Protein AF-A0A4Z2H4B1-F1 (afdb_monomer_lite)

Secondary structure (DSSP, 8-state):
-GGGGGHHHHHHHHHTTT--SHHHHHHHHHHHHHHHHHHHHHHHHHHHHHH----TT-HIIIIIHHHHHHHHHHHHHHHHH---HHHHHHHHHHHHHHHHHHHHHHHHHHHHHHHHHTSGGG-PPPGGGTT-GGGT---SS-----

Sequence (146 aa):
MQSCILAGGVAVGVSMSAVHQPWEAMTIGFTAAVLSTIGSRYLKTHMLLAFECHDTRALLSTHGLPGLLGWLAHLLLQIKACDDPTVAVRFAVFHICSLFITISLSLSLGLITGLLLKWNFWRPPQDNKCFDDQAFWEFPHLAVRK

InterPro domains:
  IPR002229 Blood group Rhesus C/E/D polypeptide [PR00342] (3-16)
  IPR002229 Blood group Rhesus C/E/D polypeptide [PR00342] (26-44)
  IPR002229 Blood group Rhesus C/E/D polypeptide [PR00342] (64-80)
  IPR002229 Blood group Rhesus C/E/D polypeptide [PR00342] (100-125)
  IPR024041 Ammonium transporter AmtB-like domain [PF00909] (2-118)
  IPR029020 Ammonium/urea transporter [G3DSA:1.10.3430.10] (1-143)

Foldseek 3Di:
DVLLLCLLVLLCVLQVVLDDDPVLSVVLSVVRSVQLVVCLPPVQVCCCPPVVDHPPPSCCSRHVVSNVSSLVSNLVSVLVPDPDVVVNVVVNVVSVVVVVVVVVVCVVVVVVVVVVCPDCVVVDDDPVCVVPCVSPDDDPDPPDPD

Structure (mmCIF, N/CA/C/O backbone):
data_AF-A0A4Z2H4B1-F1
#
_entry.id   AF-A0A4Z2H4B1-F1
#
loop_
_atom_site.group_PDB
_atom_site.id
_atom_site.type_symbol
_atom_site.label_atom_id
_atom_site.label_alt_id
_atom_site.label_comp_id
_atom_site.label_asym_id
_atom_site.label_entity_id
_atom_site.label_seq_id
_atom_site.pdbx_PDB_ins_code
_atom_site.Cartn_x
_atom_site.Cartn_y
_atom_site.Cartn_z
_atom_site.occupancy
_atom_site.B_iso_or_equiv
_atom_site.auth_seq_id
_atom_site.auth_c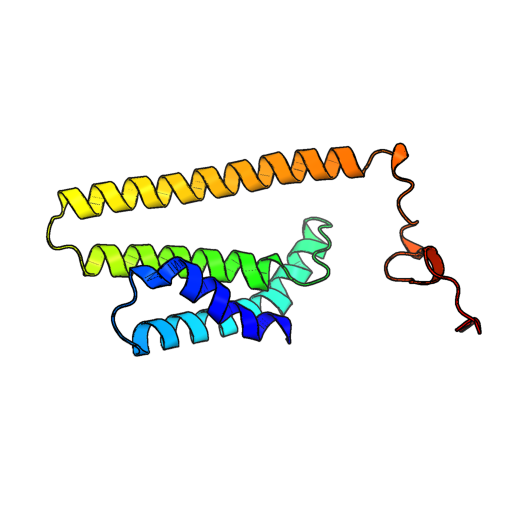omp_id
_atom_site.auth_asym_id
_atom_site.auth_atom_id
_atom_site.pdbx_PDB_model_num
ATOM 1 N N . MET A 1 1 ? -12.609 -9.394 4.895 1.00 60.75 1 MET A N 1
ATOM 2 C CA . MET A 1 1 ? -12.883 -9.668 3.466 1.00 60.75 1 MET A CA 1
ATOM 3 C C . MET A 1 1 ? -13.300 -8.420 2.697 1.00 60.75 1 MET A C 1
ATOM 5 O O . MET A 1 1 ? -12.676 -8.167 1.681 1.00 60.75 1 MET A O 1
ATOM 9 N N . GLN A 1 2 ? -14.274 -7.617 3.162 1.00 77.62 2 GLN A N 1
ATOM 10 C CA . GLN A 1 2 ? -14.722 -6.405 2.439 1.00 77.62 2 GLN A CA 1
ATOM 11 C C . GLN A 1 2 ? -13.568 -5.469 2.031 1.00 77.62 2 GLN A C 1
ATOM 13 O O . GLN A 1 2 ? -13.516 -5.023 0.893 1.00 77.62 2 GLN A O 1
ATOM 18 N N . SER A 1 3 ? -12.596 -5.239 2.917 1.00 80.69 3 SER A N 1
ATOM 19 C CA . SER A 1 3 ? -11.443 -4.377 2.627 1.00 80.69 3 SER A CA 1
ATOM 20 C C . SER A 1 3 ? -10.462 -4.975 1.605 1.00 80.69 3 SER A C 1
ATOM 22 O O . SER A 1 3 ? -9.866 -4.231 0.839 1.00 80.69 3 SER A O 1
ATOM 24 N N . CYS A 1 4 ? -10.345 -6.305 1.507 1.00 84.56 4 CYS A N 1
ATOM 25 C CA . CYS A 1 4 ? -9.407 -6.972 0.591 1.00 84.56 4 CYS A CA 1
ATOM 26 C C . CYS A 1 4 ? -9.754 -6.747 -0.889 1.00 84.56 4 CYS A C 1
ATOM 28 O O . CYS A 1 4 ? -8.869 -6.795 -1.736 1.00 84.56 4 CYS A O 1
ATOM 30 N N . ILE A 1 5 ? -11.021 -6.452 -1.206 1.00 89.31 5 ILE A N 1
ATOM 31 C CA . ILE A 1 5 ? -11.461 -6.113 -2.570 1.00 89.31 5 ILE A CA 1
ATOM 32 C C . ILE A 1 5 ? -10.812 -4.798 -3.041 1.00 89.31 5 ILE A C 1
ATOM 34 O O . ILE A 1 5 ? -10.540 -4.626 -4.226 1.00 89.31 5 ILE A O 1
ATOM 38 N N . LEU A 1 6 ? -10.493 -3.891 -2.111 1.00 92.75 6 LEU A N 1
ATOM 39 C CA . LEU A 1 6 ? -9.861 -2.602 -2.407 1.00 92.75 6 LEU A CA 1
ATOM 40 C C . LEU A 1 6 ? -8.338 -2.708 -2.595 1.00 92.75 6 LEU A C 1
ATOM 42 O O . LEU A 1 6 ? -7.728 -1.782 -3.128 1.00 92.75 6 LEU A O 1
ATOM 46 N N . ALA A 1 7 ? -7.722 -3.832 -2.209 1.00 96.19 7 ALA A N 1
ATOM 47 C CA . ALA A 1 7 ? -6.277 -4.049 -2.316 1.00 96.19 7 ALA A CA 1
ATOM 48 C C . ALA A 1 7 ? -5.765 -3.912 -3.758 1.00 96.19 7 ALA A C 1
ATOM 50 O O . ALA A 1 7 ? -4.682 -3.374 -3.982 1.00 96.19 7 ALA A O 1
ATOM 51 N N . GLY A 1 8 ? -6.561 -4.350 -4.740 1.00 96.19 8 GLY A N 1
ATOM 52 C CA . GLY A 1 8 ? -6.218 -4.198 -6.153 1.00 96.19 8 GLY A CA 1
ATOM 53 C C . GLY A 1 8 ? -6.063 -2.733 -6.561 1.00 96.19 8 GLY A C 1
ATOM 54 O O . GLY A 1 8 ? -5.093 -2.386 -7.226 1.00 96.19 8 GLY A O 1
ATOM 55 N N . GLY A 1 9 ? -6.954 -1.858 -6.086 1.00 96.50 9 GLY A N 1
ATOM 56 C CA . GLY A 1 9 ? -6.854 -0.417 -6.324 1.00 96.50 9 GLY A CA 1
ATOM 57 C C . GLY A 1 9 ? -5.602 0.200 -5.698 1.00 96.50 9 GLY A C 1
ATOM 58 O O . GLY A 1 9 ? -4.964 1.040 -6.325 1.00 96.50 9 GLY A O 1
ATOM 59 N N . VAL A 1 10 ? -5.201 -0.259 -4.507 1.00 97.94 10 VAL A N 1
ATOM 60 C CA . VAL A 1 10 ? -3.957 0.189 -3.858 1.00 97.94 10 VAL A CA 1
ATOM 61 C C . VAL A 1 10 ? -2.732 -0.190 -4.698 1.00 97.94 10 VAL A C 1
ATOM 63 O O . VAL A 1 10 ? -1.895 0.666 -4.974 1.00 97.94 10 VAL A O 1
ATOM 66 N N . ALA A 1 11 ? -2.630 -1.447 -5.138 1.00 98.06 11 ALA A N 1
ATOM 67 C CA . ALA A 1 11 ? -1.479 -1.921 -5.910 1.00 98.06 11 ALA A CA 1
ATOM 68 C C . ALA A 1 11 ? -1.405 -1.292 -7.314 1.00 98.06 11 ALA A C 1
ATOM 70 O O . ALA A 1 11 ? -0.342 -0.840 -7.751 1.00 98.06 11 ALA A O 1
ATOM 71 N N . VAL A 1 12 ? -2.540 -1.222 -8.015 1.00 97.81 12 VAL A N 1
ATOM 72 C CA . VAL A 1 12 ? -2.617 -0.609 -9.349 1.00 97.81 12 VAL A CA 1
ATOM 73 C C . VAL A 1 12 ? -2.371 0.896 -9.266 1.00 97.81 12 VAL A C 1
ATOM 75 O O . VAL A 1 12 ? -1.659 1.428 -10.106 1.00 97.81 12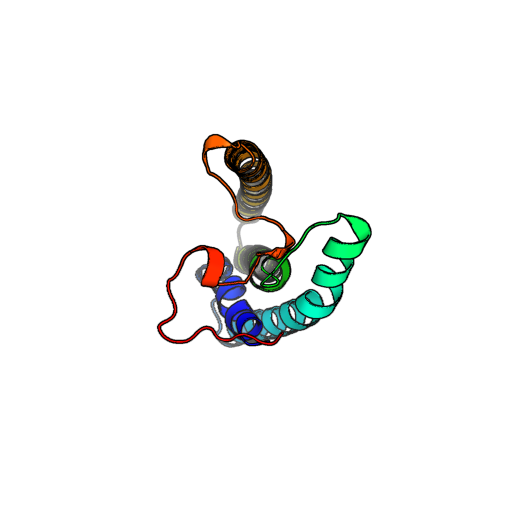 VAL A O 1
ATOM 78 N N . GLY A 1 13 ? -2.862 1.583 -8.230 1.00 97.44 13 GLY A N 1
ATOM 79 C CA . GLY A 1 13 ? -2.629 3.019 -8.052 1.00 97.44 13 GLY A CA 1
ATOM 80 C C . GLY A 1 13 ? -1.145 3.390 -7.976 1.00 97.44 13 GLY A C 1
ATOM 81 O O . GLY A 1 13 ? -0.734 4.389 -8.556 1.00 97.44 13 GLY A O 1
ATOM 82 N N . VAL A 1 14 ? -0.317 2.558 -7.334 1.00 97.19 14 VAL A N 1
ATOM 83 C CA . VAL A 1 14 ? 1.140 2.785 -7.255 1.00 97.19 14 VAL A CA 1
ATOM 84 C C . VAL A 1 14 ? 1.843 2.541 -8.596 1.00 97.19 14 VAL A C 1
ATOM 86 O O . VAL A 1 14 ? 2.849 3.185 -8.885 1.00 97.19 14 VAL A O 1
ATOM 89 N N . SER A 1 15 ? 1.334 1.617 -9.413 1.00 97.19 15 SER A N 1
ATOM 90 C CA . SER A 1 15 ? 1.955 1.184 -10.675 1.00 97.19 15 SER A CA 1
ATOM 91 C C . SER A 1 15 ? 1.319 1.781 -11.930 1.00 97.19 15 SER A C 1
ATOM 93 O O . SER A 1 15 ? 1.795 1.517 -13.031 1.00 97.19 15 SER A O 1
ATOM 95 N N . MET A 1 16 ? 0.282 2.612 -11.791 1.00 96.38 16 MET A N 1
ATOM 96 C CA . MET A 1 16 ? -0.566 3.029 -12.911 1.00 96.38 16 MET A CA 1
ATOM 97 C C . MET A 1 16 ? 0.184 3.734 -14.046 1.00 96.38 16 MET A C 1
ATOM 99 O O . MET A 1 16 ? -0.223 3.617 -15.194 1.00 96.38 16 MET A O 1
ATOM 103 N N . SER A 1 17 ? 1.273 4.446 -13.745 1.00 94.69 17 SER A N 1
ATOM 104 C CA . SER A 1 17 ? 2.082 5.142 -14.754 1.00 94.69 17 SER A CA 1
ATOM 105 C C . SER A 1 17 ? 2.936 4.204 -15.609 1.00 94.69 17 SER A C 1
ATOM 107 O O . SER A 1 17 ? 3.328 4.595 -16.703 1.00 94.69 17 SER A O 1
ATOM 109 N N . ALA A 1 18 ? 3.221 2.994 -15.120 1.00 95.00 18 ALA A N 1
ATOM 110 C CA . ALA A 1 18 ? 4.033 1.987 -15.806 1.00 95.00 18 ALA A CA 1
ATOM 111 C C . ALA A 1 18 ? 3.192 0.861 -16.432 1.00 95.00 18 ALA A C 1
ATOM 113 O O . ALA A 1 18 ? 3.719 0.019 -17.154 1.00 95.00 18 ALA A O 1
ATOM 114 N N . VAL A 1 19 ? 1.888 0.820 -16.148 1.00 96.62 19 VAL A N 1
ATOM 115 C CA . VAL A 1 19 ? 0.963 -0.137 -16.757 1.00 96.62 19 VAL A CA 1
ATOM 116 C C . VAL A 1 19 ? 0.553 0.371 -18.135 1.00 96.62 19 VAL A C 1
ATOM 118 O O . VAL A 1 19 ? -0.086 1.417 -18.261 1.00 96.62 19 VAL A O 1
ATOM 121 N N . HIS A 1 20 ? 0.877 -0.395 -19.172 1.00 94.69 20 HIS A N 1
ATOM 122 C CA . HIS A 1 20 ? 0.545 -0.054 -20.557 1.00 94.69 20 HIS A CA 1
ATOM 123 C C . HIS A 1 20 ? -0.517 -0.975 -21.147 1.00 94.69 20 HIS A C 1
ATOM 125 O O . HIS A 1 20 ? -1.215 -0.584 -22.084 1.00 94.69 20 HIS A O 1
ATOM 131 N N . GLN A 1 21 ? -0.652 -2.192 -20.614 1.00 96.25 21 GLN A N 1
ATOM 132 C CA . GLN A 1 21 ? -1.599 -3.181 -21.116 1.00 96.25 21 GLN A CA 1
ATOM 133 C C . GLN A 1 21 ? -2.659 -3.532 -20.059 1.00 96.25 21 GLN A C 1
ATOM 135 O O . GLN A 1 21 ? -2.321 -3.721 -18.890 1.00 96.25 21 GLN A O 1
ATOM 140 N N . PRO A 1 22 ? -3.941 -3.714 -20.437 1.00 96.81 22 PRO A N 1
ATOM 141 C CA . PRO A 1 22 ? -5.005 -4.018 -19.473 1.00 96.81 22 PRO A CA 1
ATOM 142 C C . PRO A 1 22 ? -4.748 -5.277 -18.633 1.00 96.81 22 PRO A C 1
ATOM 144 O O . PRO A 1 22 ? -5.075 -5.318 -17.449 1.00 96.81 22 PRO A O 1
ATOM 147 N N . TRP A 1 23 ? -4.122 -6.301 -19.220 1.00 97.25 23 TRP A N 1
ATOM 148 C CA . TRP A 1 23 ? -3.825 -7.550 -18.517 1.00 97.25 23 TRP A CA 1
ATOM 149 C C . TRP A 1 23 ? -2.780 -7.367 -17.396 1.00 97.25 23 TRP A C 1
ATOM 151 O O . TRP A 1 23 ? -2.815 -8.099 -16.405 1.00 97.25 23 TRP A O 1
ATOM 161 N N . GLU A 1 24 ? -1.894 -6.367 -17.492 1.00 96.81 24 GLU A N 1
ATOM 162 C CA . GLU A 1 24 ? -0.930 -6.035 -16.431 1.00 96.81 24 GLU A CA 1
ATOM 163 C C . GLU A 1 24 ? -1.680 -5.516 -15.197 1.00 96.81 24 GLU A C 1
ATOM 165 O O . GLU A 1 24 ? -1.501 -6.040 -14.098 1.00 96.81 24 GLU A O 1
ATOM 170 N N . ALA A 1 25 ? -2.623 -4.582 -15.380 1.00 97.56 25 ALA A N 1
ATOM 171 C CA . ALA A 1 25 ? -3.494 -4.120 -14.294 1.00 97.56 25 ALA A CA 1
ATOM 172 C C . ALA A 1 25 ? -4.304 -5.271 -13.677 1.00 97.56 25 ALA A C 1
ATOM 174 O O . ALA A 1 25 ? -4.422 -5.364 -12.453 1.00 97.56 25 ALA A O 1
ATOM 175 N N . MET A 1 26 ? -4.847 -6.167 -14.510 1.00 97.81 26 MET A N 1
ATOM 176 C CA . MET A 1 26 ? -5.639 -7.309 -14.039 1.00 97.81 26 MET A CA 1
ATOM 177 C C . MET A 1 26 ? -4.810 -8.275 -13.187 1.00 97.81 26 MET A C 1
ATOM 179 O O . MET A 1 26 ? -5.272 -8.716 -12.134 1.00 97.81 26 MET A O 1
ATOM 183 N N . THR A 1 27 ? -3.582 -8.587 -13.607 1.00 97.56 27 THR A N 1
ATOM 184 C CA . THR A 1 27 ? -2.698 -9.496 -12.858 1.00 97.56 27 THR A CA 1
ATOM 185 C C . THR A 1 27 ? -2.221 -8.875 -11.544 1.00 97.56 27 THR A C 1
ATOM 187 O O . THR A 1 27 ? -2.271 -9.547 -10.510 1.00 97.56 27 THR A O 1
ATOM 190 N N . ILE A 1 28 ? -1.854 -7.589 -11.532 1.00 98.06 28 ILE A N 1
ATOM 191 C CA . ILE A 1 28 ? -1.496 -6.849 -10.306 1.00 98.06 28 ILE A CA 1
ATOM 192 C C . ILE A 1 28 ? -2.688 -6.797 -9.340 1.00 98.06 28 ILE A C 1
ATOM 194 O O . ILE A 1 28 ? -2.548 -7.098 -8.156 1.00 98.06 28 ILE A O 1
ATOM 198 N N . GLY A 1 29 ? -3.884 -6.474 -9.838 1.00 97.25 29 GLY A N 1
ATOM 199 C CA . GLY A 1 29 ? -5.095 -6.407 -9.021 1.00 97.25 29 GLY A CA 1
ATOM 200 C C . GLY A 1 29 ? -5.476 -7.754 -8.400 1.00 97.25 29 GLY A C 1
ATOM 201 O O . GLY A 1 29 ? -5.766 -7.829 -7.203 1.00 97.25 29 GLY A O 1
ATOM 202 N N . PHE A 1 30 ? -5.430 -8.830 -9.190 1.00 97.00 30 PHE A N 1
ATOM 203 C CA . PHE A 1 30 ? -5.724 -10.183 -8.715 1.00 97.00 30 PHE A CA 1
ATOM 204 C C . PHE A 1 30 ? -4.716 -10.648 -7.656 1.00 97.00 30 PHE A C 1
ATOM 206 O O . PHE A 1 30 ? -5.106 -11.104 -6.578 1.00 97.00 30 PHE A O 1
ATOM 213 N N . THR A 1 31 ? -3.420 -10.489 -7.930 1.00 97.31 31 THR A N 1
ATOM 214 C CA . THR A 1 31 ? -2.358 -10.873 -6.987 1.00 97.31 31 THR A CA 1
ATOM 215 C C . THR A 1 31 ? -2.430 -10.067 -5.691 1.00 97.31 31 THR A C 1
ATOM 217 O O . THR A 1 31 ? -2.305 -10.647 -4.612 1.00 97.31 31 THR A O 1
ATOM 220 N N . ALA A 1 32 ? -2.740 -8.769 -5.764 1.00 97.50 32 ALA A N 1
ATOM 221 C CA . ALA A 1 32 ? -2.973 -7.924 -4.595 1.00 97.50 32 ALA A CA 1
ATOM 222 C C . ALA A 1 32 ? -4.150 -8.408 -3.735 1.00 97.50 32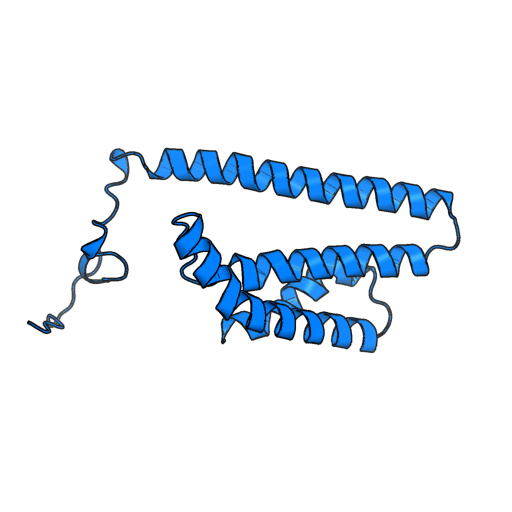 ALA A C 1
ATOM 224 O O . ALA A 1 32 ? -4.033 -8.461 -2.508 1.00 97.50 32 ALA A O 1
ATOM 225 N N . ALA A 1 33 ? -5.271 -8.791 -4.353 1.00 95.50 33 ALA A N 1
ATOM 226 C CA . ALA A 1 33 ? -6.440 -9.298 -3.634 1.00 95.50 33 ALA A CA 1
ATOM 227 C C . ALA A 1 33 ? -6.142 -10.627 -2.913 1.00 95.50 33 ALA A C 1
ATOM 229 O O . ALA A 1 33 ? -6.515 -10.798 -1.746 1.00 95.50 33 ALA A O 1
ATOM 230 N N . VAL A 1 34 ? -5.428 -11.548 -3.574 1.00 95.62 34 VAL A N 1
ATOM 231 C CA . VAL A 1 34 ? -4.983 -12.817 -2.970 1.00 95.62 34 VAL A CA 1
ATOM 232 C C . VAL A 1 34 ? -4.031 -12.555 -1.804 1.00 95.62 34 VAL A C 1
ATOM 234 O O . VAL A 1 34 ? -4.275 -13.043 -0.696 1.00 95.62 34 VAL A O 1
ATOM 237 N N . LEU A 1 35 ? -2.997 -11.735 -2.020 1.00 95.75 35 LEU A N 1
ATOM 238 C CA . LEU A 1 35 ? -2.019 -11.378 -0.993 1.00 95.75 35 LEU A CA 1
ATOM 239 C C . LEU A 1 35 ? -2.699 -10.729 0.219 1.00 95.75 35 LEU A C 1
ATOM 241 O O . LEU A 1 35 ? -2.425 -11.106 1.358 1.00 95.75 35 LEU A O 1
ATOM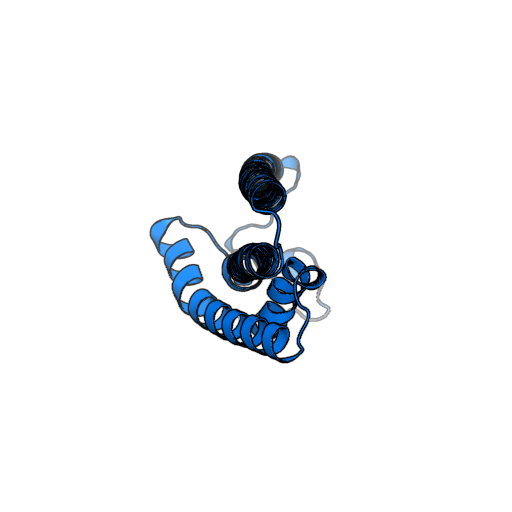 245 N N . SER A 1 36 ? -3.647 -9.821 -0.020 1.00 96.25 36 SER A N 1
ATOM 246 C CA . SER A 1 36 ? -4.404 -9.155 1.038 1.00 96.25 36 SER A CA 1
ATOM 247 C C . SER A 1 36 ? -5.327 -10.103 1.807 1.00 96.25 36 SER A C 1
ATOM 249 O O . SER A 1 36 ? -5.456 -9.997 3.030 1.00 96.25 36 SER A O 1
ATOM 251 N N . THR A 1 37 ? -5.956 -11.059 1.123 1.00 94.81 37 THR A N 1
ATOM 252 C CA . THR A 1 37 ? -6.837 -12.043 1.765 1.00 94.81 37 THR A CA 1
ATOM 253 C C . THR A 1 37 ? -6.037 -12.959 2.687 1.00 94.81 37 THR A C 1
ATOM 255 O O . THR A 1 37 ? -6.404 -13.125 3.854 1.00 94.81 37 THR A O 1
ATOM 258 N N . ILE A 1 38 ? -4.906 -13.479 2.203 1.00 93.75 38 ILE A N 1
ATOM 259 C CA . ILE A 1 38 ? -3.991 -14.317 2.988 1.00 93.75 38 ILE A CA 1
ATOM 260 C C . ILE A 1 38 ? -3.417 -13.515 4.163 1.00 93.75 38 ILE A C 1
ATOM 262 O O . ILE A 1 38 ? -3.529 -13.942 5.315 1.00 93.75 38 ILE A O 1
ATOM 266 N N . GLY A 1 39 ? -2.876 -12.321 3.909 1.00 92.69 39 GLY A N 1
ATOM 267 C CA . GLY A 1 39 ? -2.296 -11.479 4.954 1.00 92.69 39 GLY A CA 1
ATOM 268 C C . GLY A 1 39 ? -3.307 -11.099 6.041 1.00 92.69 39 GLY A C 1
ATOM 269 O O . GLY A 1 39 ? -2.964 -11.096 7.219 1.00 92.69 39 GLY A O 1
ATOM 270 N N . SER A 1 40 ? -4.580 -10.879 5.695 1.00 92.69 40 SER A N 1
ATOM 271 C CA . SER A 1 40 ? -5.594 -10.469 6.677 1.00 92.69 40 SER A CA 1
ATOM 272 C C . SER A 1 40 ? -5.892 -11.568 7.696 1.00 92.69 40 SER A C 1
ATOM 274 O O . SER A 1 40 ? -6.284 -11.272 8.825 1.00 92.69 40 SER A O 1
ATOM 276 N N . ARG A 1 41 ? -5.672 -12.829 7.304 1.00 90.44 41 ARG A N 1
ATOM 277 C CA . ARG A 1 41 ? -5.845 -13.999 8.159 1.00 90.44 41 ARG A CA 1
ATOM 278 C C . ARG A 1 41 ? -4.604 -14.280 8.997 1.00 90.44 41 ARG A C 1
ATOM 280 O O . ARG A 1 41 ? -4.737 -14.500 10.191 1.00 90.44 41 ARG A O 1
ATOM 287 N N . TYR A 1 42 ? -3.424 -14.298 8.383 1.00 91.94 42 TYR A N 1
ATOM 288 C CA . TYR A 1 42 ? -2.203 -14.725 9.073 1.00 91.94 42 TYR A CA 1
ATOM 289 C C . TYR A 1 42 ? -1.462 -13.560 9.726 1.00 91.94 42 TYR A C 1
ATOM 291 O O . TYR A 1 42 ? -1.132 -13.622 10.908 1.00 91.94 42 TYR A O 1
ATOM 299 N N . LEU A 1 43 ? -1.231 -12.472 8.987 1.00 91.75 43 LEU A N 1
ATOM 300 C CA . LEU A 1 43 ? -0.406 -11.356 9.449 1.00 91.75 43 LEU A CA 1
ATOM 301 C C . LEU A 1 43 ? -1.030 -10.663 10.660 1.00 91.75 43 LEU A C 1
ATOM 303 O O . LEU A 1 43 ? -0.329 -10.393 11.628 1.00 91.75 43 LEU A O 1
ATOM 307 N N . LYS A 1 44 ? -2.353 -10.459 10.649 1.00 89.25 44 LYS A N 1
ATOM 308 C CA . LYS A 1 44 ? -3.083 -9.886 11.789 1.00 89.25 44 LYS A CA 1
ATOM 309 C C . LYS A 1 44 ? -2.886 -10.716 13.063 1.00 89.25 44 LYS A C 1
ATOM 311 O O . LYS A 1 44 ? -2.609 -10.160 14.121 1.00 89.25 44 LYS A O 1
ATOM 316 N N . THR A 1 45 ? -2.997 -12.040 12.960 1.00 91.25 45 THR A N 1
ATOM 317 C CA . THR A 1 45 ? -2.796 -12.947 14.098 1.00 91.25 45 THR A CA 1
ATOM 318 C C . THR A 1 45 ? -1.346 -12.936 14.576 1.00 91.25 45 THR A C 1
ATOM 320 O O . THR A 1 45 ? -1.110 -12.865 15.778 1.00 91.25 45 THR A O 1
ATOM 323 N N . HIS A 1 46 ? -0.372 -12.938 13.664 1.00 92.50 46 HIS A N 1
ATOM 324 C CA . HIS A 1 46 ? 1.043 -12.853 14.034 1.00 92.50 46 HIS A CA 1
ATOM 325 C C . HIS A 1 46 ? 1.404 -11.516 14.691 1.00 92.50 46 HIS A C 1
ATOM 327 O O . HIS A 1 46 ? 2.124 -11.513 15.684 1.00 92.50 46 HIS A O 1
ATOM 333 N N . MET A 1 47 ? 0.882 -10.394 14.191 1.00 92.12 47 MET A N 1
ATOM 334 C CA . MET A 1 47 ? 1.096 -9.071 14.789 1.00 92.12 47 MET A CA 1
ATOM 335 C C . MET A 1 47 ? 0.571 -8.990 16.220 1.00 92.12 47 MET A C 1
ATOM 337 O O . MET A 1 47 ? 1.253 -8.457 17.094 1.00 92.12 47 MET A O 1
ATOM 341 N N . LEU A 1 48 ? -0.606 -9.566 16.465 1.00 92.69 48 LEU A N 1
ATOM 342 C CA . LEU A 1 48 ? -1.193 -9.606 17.796 1.00 92.69 48 LEU A CA 1
ATOM 343 C C . LEU A 1 48 ? -0.385 -10.496 18.748 1.00 92.69 48 LEU A C 1
ATOM 345 O O . LEU A 1 48 ? -0.073 -10.073 19.853 1.00 92.69 48 LEU A O 1
ATOM 349 N N . LEU A 1 49 ? -0.035 -11.714 18.325 1.00 93.56 49 LEU A N 1
ATOM 350 C CA . LEU A 1 49 ? 0.608 -12.694 19.207 1.00 93.56 49 LEU A CA 1
ATOM 351 C C . LEU A 1 49 ? 2.093 -12.414 19.463 1.00 93.56 49 LEU A C 1
ATOM 353 O O . LEU A 1 49 ? 2.578 -12.710 20.548 1.00 93.56 49 LEU A O 1
ATOM 357 N N . ALA A 1 50 ? 2.825 -11.894 18.475 1.00 94.44 50 ALA A N 1
ATOM 358 C CA . ALA A 1 50 ? 4.273 -11.703 18.586 1.00 94.44 50 ALA A CA 1
ATOM 359 C C . ALA A 1 50 ? 4.672 -10.284 19.014 1.00 94.44 50 ALA A C 1
ATOM 361 O O . ALA A 1 50 ? 5.727 -10.112 19.617 1.00 94.44 50 ALA A O 1
ATOM 362 N N . PHE A 1 51 ? 3.859 -9.274 18.689 1.00 92.00 51 PHE A N 1
ATOM 363 C CA . PHE A 1 51 ? 4.209 -7.863 18.891 1.00 92.00 51 PHE A CA 1
ATOM 364 C C . PHE A 1 51 ? 3.177 -7.087 19.720 1.00 92.00 51 PHE A C 1
ATOM 366 O O . PHE A 1 51 ? 3.317 -5.874 19.854 1.00 92.00 51 PHE A O 1
ATOM 373 N N . GLU A 1 52 ? 2.119 -7.749 20.208 1.00 93.00 52 GLU A N 1
ATOM 374 C CA . GLU A 1 52 ? 0.967 -7.119 20.883 1.00 93.00 52 GLU A CA 1
ATOM 375 C C . GLU A 1 52 ? 0.343 -5.965 20.071 1.00 93.00 52 GLU A C 1
ATOM 377 O O . GLU A 1 52 ? -0.322 -5.062 20.589 1.00 93.00 52 GLU A O 1
ATOM 382 N N . CYS A 1 53 ? 0.528 -6.002 18.749 1.00 92.19 53 CYS A N 1
ATOM 383 C CA . CYS A 1 53 ? 0.112 -4.945 17.848 1.00 92.19 53 CYS A CA 1
ATOM 384 C C . CYS A 1 53 ? -1.293 -5.239 17.312 1.00 92.19 53 CYS A C 1
ATOM 386 O O . CYS A 1 53 ? -1.505 -6.146 16.502 1.00 92.19 53 CYS A O 1
ATOM 388 N N . HIS A 1 54 ? -2.264 -4.449 17.767 1.00 92.50 54 HIS A N 1
ATOM 389 C CA . HIS A 1 54 ? -3.665 -4.595 17.392 1.00 92.50 54 HIS A CA 1
ATOM 390 C C . HIS A 1 54 ? -3.966 -3.896 16.059 1.00 92.50 54 HIS A C 1
ATOM 392 O O . HIS A 1 54 ? -4.269 -2.706 16.012 1.00 92.50 54 HIS A O 1
ATOM 398 N N . ASP A 1 55 ? -3.944 -4.654 14.960 1.00 92.62 55 ASP A N 1
ATOM 399 C CA . ASP A 1 55 ? -4.414 -4.179 13.653 1.00 92.62 55 ASP A CA 1
ATOM 400 C C . ASP A 1 55 ? -5.918 -4.469 13.468 1.00 92.62 55 ASP A C 1
ATOM 402 O O . ASP A 1 55 ? -6.330 -5.486 12.893 1.00 92.62 55 ASP A O 1
ATOM 406 N N . THR A 1 56 ? -6.769 -3.576 13.985 1.00 91.06 56 THR A N 1
ATOM 407 C CA . THR A 1 56 ? -8.236 -3.735 14.013 1.00 91.06 56 THR A CA 1
ATOM 408 C C . THR A 1 56 ? -8.816 -4.079 12.640 1.00 91.06 56 THR A C 1
ATOM 410 O O . THR A 1 56 ? -9.570 -5.052 12.512 1.00 91.06 56 THR A O 1
ATOM 413 N N . ARG A 1 57 ? -8.436 -3.326 11.598 1.00 90.44 57 ARG A N 1
ATOM 414 C CA . ARG A 1 57 ? -8.991 -3.451 10.237 1.00 90.44 57 ARG A CA 1
ATOM 415 C C . ARG A 1 57 ? -8.082 -4.190 9.247 1.00 90.44 57 ARG A C 1
ATOM 417 O O . ARG A 1 57 ? -8.405 -4.214 8.063 1.00 90.44 57 ARG A O 1
ATOM 42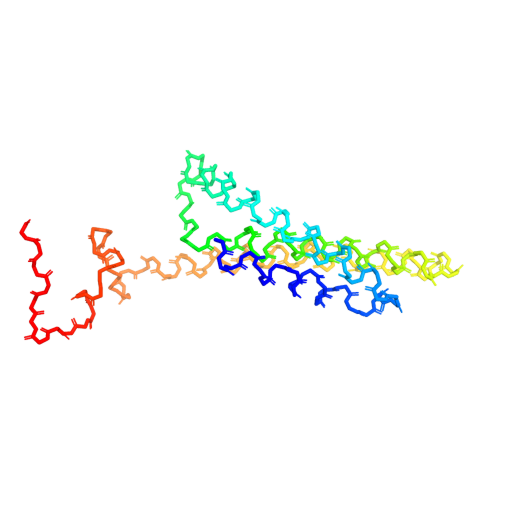4 N N . ALA A 1 58 ? -7.007 -4.832 9.713 1.00 92.75 58 ALA A N 1
ATOM 425 C CA . ALA A 1 58 ? -6.008 -5.480 8.854 1.00 92.75 58 ALA A CA 1
ATOM 426 C C . ALA A 1 58 ? -5.431 -4.507 7.802 1.00 92.75 58 ALA A C 1
ATOM 428 O O . ALA A 1 58 ? -5.348 -4.820 6.605 1.00 92.75 58 ALA A O 1
ATOM 429 N N . LEU A 1 59 ? -5.085 -3.297 8.247 1.00 93.44 59 LEU A N 1
ATOM 430 C CA . LEU A 1 59 ? -4.602 -2.208 7.408 1.00 93.44 59 LEU A CA 1
ATOM 431 C C . LEU A 1 59 ? -3.278 -2.574 6.729 1.00 93.44 59 LEU A C 1
ATOM 433 O O . LEU A 1 59 ? -3.113 -2.301 5.538 1.00 93.44 59 LEU A O 1
ATOM 437 N N . LEU A 1 60 ? -2.375 -3.266 7.435 1.00 94.00 60 LEU A N 1
ATOM 438 C CA . LEU A 1 60 ? -1.095 -3.688 6.858 1.00 94.00 60 LEU A CA 1
ATOM 439 C C . LEU A 1 60 ? -1.302 -4.670 5.694 1.00 94.00 60 LEU A C 1
ATOM 441 O O . LEU A 1 60 ? -0.616 -4.589 4.678 1.00 94.00 60 LEU A O 1
ATOM 445 N N . SER A 1 61 ? -2.306 -5.543 5.799 1.00 95.19 61 SER A N 1
ATOM 446 C CA . SER A 1 61 ? -2.652 -6.493 4.739 1.00 95.19 61 SER A CA 1
ATOM 447 C C . SER A 1 61 ? -3.427 -5.868 3.578 1.00 95.19 61 SER A C 1
ATOM 449 O O . SER A 1 61 ? -3.335 -6.327 2.442 1.00 95.19 61 SER A O 1
ATOM 451 N N . THR A 1 62 ? -4.245 -4.850 3.841 1.00 94.75 62 THR A N 1
ATOM 452 C CA . THR A 1 62 ? -5.091 -4.228 2.808 1.00 94.75 62 THR A CA 1
ATOM 453 C C . THR A 1 62 ? -4.380 -3.107 2.057 1.00 94.75 62 THR A C 1
ATOM 455 O O . THR A 1 62 ? -4.633 -2.910 0.872 1.00 94.75 62 THR A O 1
ATOM 458 N N . HIS A 1 63 ? -3.475 -2.391 2.721 1.00 95.94 63 HIS A N 1
ATOM 459 C CA . HIS A 1 63 ? -2.786 -1.238 2.147 1.00 95.94 63 HIS A CA 1
ATOM 460 C C . HIS A 1 63 ? -1.282 -1.466 2.028 1.00 95.94 63 HIS A C 1
ATOM 462 O O . HIS A 1 63 ? -0.728 -1.276 0.951 1.00 95.94 63 HIS A O 1
ATOM 468 N N . GLY A 1 64 ? -0.628 -1.915 3.103 1.00 95.75 64 GLY A N 1
ATOM 469 C CA . GLY A 1 64 ? 0.830 -2.062 3.139 1.00 95.75 64 GLY A CA 1
ATOM 470 C C . GLY A 1 64 ? 1.359 -3.087 2.135 1.00 95.75 64 GLY A C 1
ATOM 471 O O . GLY A 1 64 ? 2.128 -2.730 1.244 1.00 95.75 64 GLY A O 1
ATOM 472 N N . LEU A 1 65 ? 0.918 -4.346 2.235 1.00 96.25 65 LEU A N 1
ATOM 473 C CA . LEU A 1 65 ? 1.362 -5.408 1.321 1.00 96.25 65 LEU A CA 1
ATOM 474 C C . LEU A 1 65 ? 0.979 -5.131 -0.146 1.00 96.25 65 LEU A C 1
ATOM 476 O O . LEU A 1 65 ? 1.855 -5.242 -1.004 1.00 96.25 65 LEU A O 1
ATOM 480 N N . PRO A 1 66 ? -0.266 -4.725 -0.474 1.00 97.75 66 PRO A N 1
ATOM 481 C CA . PRO A 1 66 ? -0.624 -4.368 -1.845 1.00 97.75 66 PRO A CA 1
ATOM 482 C C . PRO A 1 66 ? 0.133 -3.145 -2.368 1.00 97.75 66 PRO A C 1
ATOM 484 O O . PRO A 1 66 ? 0.519 -3.127 -3.531 1.00 97.75 66 PRO A O 1
ATOM 487 N N . GLY A 1 67 ? 0.401 -2.146 -1.523 1.00 97.81 67 GLY A N 1
ATOM 488 C CA . GLY A 1 67 ? 1.215 -0.987 -1.889 1.00 97.81 67 GLY A CA 1
ATOM 489 C C . GLY A 1 67 ? 2.652 -1.376 -2.239 1.00 97.81 67 GLY A C 1
ATOM 490 O O . GLY A 1 67 ? 3.176 -0.924 -3.255 1.00 97.81 67 GLY A O 1
ATOM 491 N N . LEU A 1 68 ? 3.262 -2.277 -1.461 1.00 98.06 68 LEU A N 1
ATOM 492 C CA . LEU A 1 68 ? 4.597 -2.811 -1.751 1.00 98.06 68 LEU A CA 1
ATOM 493 C C . LEU A 1 68 ? 4.612 -3.656 -3.035 1.00 98.06 68 LEU A C 1
ATOM 495 O O . LEU A 1 68 ? 5.545 -3.559 -3.831 1.00 98.06 68 LEU A O 1
ATOM 499 N N . LEU A 1 69 ? 3.560 -4.444 -3.269 1.00 98.19 69 LEU A N 1
ATOM 500 C CA . LEU A 1 69 ? 3.384 -5.191 -4.514 1.00 98.19 69 LEU A CA 1
ATOM 501 C C . LEU A 1 69 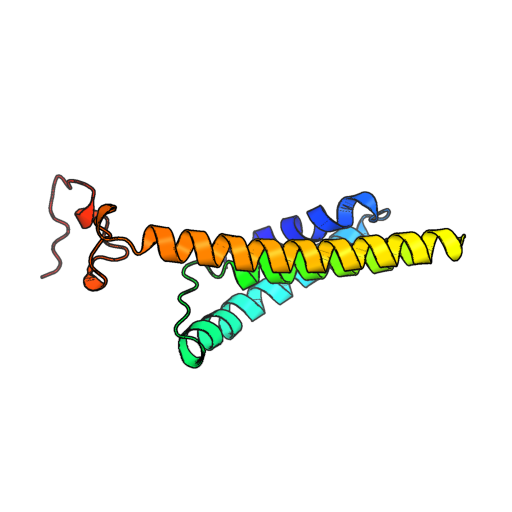? 3.274 -4.249 -5.723 1.00 98.19 69 LEU A C 1
ATOM 503 O O . LEU A 1 69 ? 3.937 -4.470 -6.732 1.00 98.19 69 LEU A O 1
ATOM 507 N N . GLY A 1 70 ? 2.479 -3.182 -5.612 1.00 98.19 70 GLY A N 1
ATOM 508 C CA . GLY A 1 70 ? 2.362 -2.147 -6.638 1.00 98.19 70 GLY A CA 1
ATOM 509 C C . GLY A 1 70 ? 3.681 -1.420 -6.895 1.00 98.19 70 GLY A C 1
ATOM 510 O O . GLY A 1 70 ? 4.045 -1.194 -8.046 1.00 98.19 70 GLY A O 1
ATOM 511 N N . TRP A 1 71 ? 4.445 -1.119 -5.841 1.00 98.38 71 TRP A N 1
ATOM 512 C CA . TRP A 1 71 ? 5.786 -0.536 -5.953 1.00 98.38 71 TRP A CA 1
ATOM 513 C C . TRP A 1 71 ? 6.740 -1.448 -6.736 1.00 98.38 71 TRP A C 1
ATOM 515 O O . TRP A 1 71 ? 7.452 -0.968 -7.624 1.00 98.38 71 TRP A O 1
ATOM 525 N N . LEU A 1 72 ? 6.713 -2.755 -6.455 1.00 98.25 72 LEU A N 1
ATOM 526 C CA . LEU A 1 72 ? 7.520 -3.749 -7.161 1.00 98.25 72 LEU A CA 1
ATOM 527 C C . LEU A 1 72 ? 7.085 -3.886 -8.626 1.00 98.25 72 LEU A C 1
ATOM 529 O O . LEU A 1 72 ? 7.930 -3.913 -9.517 1.00 98.25 72 LEU A O 1
ATOM 533 N N . ALA A 1 73 ? 5.778 -3.933 -8.885 1.00 98.19 73 ALA A N 1
ATOM 534 C CA . ALA A 1 73 ? 5.244 -4.000 -10.240 1.00 98.19 73 ALA A CA 1
ATOM 535 C C . ALA A 1 73 ? 5.646 -2.771 -11.069 1.00 98.19 73 ALA A C 1
ATOM 537 O O . ALA A 1 73 ? 6.111 -2.929 -12.195 1.00 98.19 73 ALA A O 1
ATOM 538 N N . HIS A 1 74 ? 5.550 -1.566 -10.494 1.00 98.06 74 HIS A N 1
ATOM 539 C CA . HIS A 1 74 ? 6.016 -0.332 -11.129 1.00 98.06 74 HIS A CA 1
ATOM 540 C C . HIS A 1 74 ? 7.499 -0.445 -11.501 1.00 98.06 74 HIS A C 1
ATOM 542 O O . HIS A 1 74 ? 7.860 -0.211 -12.651 1.00 98.06 74 HIS A O 1
ATOM 548 N N . LEU A 1 75 ? 8.347 -0.868 -10.557 1.00 97.88 75 LEU A N 1
ATOM 549 C CA . LEU A 1 75 ? 9.783 -1.011 -10.790 1.00 97.88 75 LEU A CA 1
ATOM 550 C C . LEU A 1 75 ? 10.081 -1.941 -11.975 1.00 97.88 75 LEU A C 1
ATOM 552 O O . LEU A 1 75 ? 10.846 -1.582 -12.868 1.00 97.88 75 LEU A O 1
ATOM 556 N N . LEU A 1 76 ? 9.456 -3.119 -11.993 1.00 97.12 76 LEU A N 1
ATOM 557 C CA . LEU A 1 76 ? 9.684 -4.132 -13.024 1.00 97.12 76 LEU A CA 1
ATOM 558 C C . LEU A 1 76 ? 9.173 -3.694 -14.399 1.00 97.12 76 LEU A C 1
ATOM 560 O O . LEU A 1 76 ? 9.878 -3.870 -15.394 1.00 97.12 76 LEU A O 1
ATOM 564 N N . LEU A 1 77 ? 7.970 -3.119 -14.462 1.00 97.12 77 LEU A N 1
ATOM 565 C CA . LEU A 1 77 ? 7.383 -2.651 -15.718 1.00 97.12 77 LEU A CA 1
ATOM 566 C C . LEU A 1 77 ? 8.183 -1.484 -16.303 1.00 97.12 77 LEU A C 1
ATOM 568 O O . LEU A 1 77 ? 8.496 -1.500 -17.492 1.00 97.12 77 LEU A O 1
ATOM 572 N N . GLN A 1 78 ? 8.600 -0.530 -15.467 1.00 96.25 78 GLN A N 1
ATOM 573 C CA . GLN A 1 78 ? 9.377 0.623 -15.918 1.00 96.25 78 GLN A CA 1
ATOM 574 C C . GLN A 1 78 ? 10.770 0.223 -16.418 1.00 96.25 78 GLN A C 1
ATOM 576 O O . GLN A 1 78 ? 11.220 0.743 -17.435 1.00 96.25 78 GLN A O 1
ATOM 581 N N . ILE A 1 79 ? 11.449 -0.714 -15.742 1.00 95.81 79 ILE A N 1
ATOM 582 C CA . ILE A 1 79 ? 12.743 -1.241 -16.208 1.00 95.81 79 ILE A CA 1
ATOM 583 C C . ILE A 1 79 ? 12.569 -1.980 -17.537 1.00 95.81 79 ILE A C 1
ATOM 585 O O . ILE A 1 79 ? 13.368 -1.786 -18.445 1.00 95.81 79 ILE A O 1
ATOM 589 N N . LYS A 1 80 ? 11.518 -2.798 -17.673 1.00 95.12 80 LYS A N 1
ATOM 590 C CA . LYS A 1 80 ? 11.237 -3.536 -18.912 1.00 95.12 80 LYS A CA 1
ATOM 591 C C . LYS A 1 80 ? 10.943 -2.606 -20.094 1.00 95.12 80 LYS A C 1
ATOM 593 O O . LYS A 1 80 ? 11.290 -2.945 -21.219 1.00 95.12 80 LYS A O 1
ATOM 598 N N . ALA A 1 81 ? 10.275 -1.484 -19.847 1.00 93.94 81 ALA A N 1
ATOM 599 C CA . ALA A 1 81 ? 9.897 -0.523 -20.879 1.00 93.94 81 ALA A CA 1
ATOM 600 C C . ALA A 1 81 ? 11.023 0.461 -21.254 1.00 93.94 81 ALA A C 1
ATOM 602 O O . ALA A 1 81 ? 10.854 1.237 -22.191 1.00 93.94 81 ALA A O 1
ATOM 603 N N . CYS A 1 82 ? 12.141 0.482 -20.520 1.00 93.44 82 CYS A N 1
ATOM 604 C CA . CYS A 1 82 ? 13.209 1.457 -20.712 1.00 93.44 82 CYS A CA 1
ATOM 605 C C . CYS A 1 82 ? 14.373 0.869 -21.521 1.00 93.44 82 CYS A C 1
ATOM 607 O O . CYS A 1 82 ? 15.067 -0.028 -21.049 1.00 93.44 82 CYS A O 1
ATOM 609 N N . ASP A 1 83 ? 14.621 1.426 -22.709 1.00 94.19 83 ASP A N 1
ATOM 610 C CA . ASP A 1 83 ? 15.718 0.990 -23.586 1.00 94.19 83 ASP A CA 1
ATOM 611 C C . ASP A 1 83 ? 17.099 1.516 -23.145 1.00 94.19 83 ASP A C 1
ATOM 613 O O . ASP A 1 83 ? 18.125 0.911 -23.452 1.00 94.19 83 ASP A O 1
ATOM 617 N N . ASP A 1 84 ? 17.149 2.643 -22.420 1.00 96.69 84 ASP A N 1
ATOM 618 C CA . ASP A 1 84 ? 18.402 3.242 -21.945 1.00 96.69 84 ASP A CA 1
ATOM 619 C C . ASP A 1 84 ? 18.767 2.715 -20.541 1.00 96.69 84 ASP A C 1
ATOM 621 O O . ASP A 1 84 ? 18.103 3.063 -19.553 1.00 96.69 84 ASP A O 1
ATOM 625 N N . PRO A 1 85 ? 19.863 1.942 -20.400 1.00 94.50 85 PRO A N 1
ATOM 626 C CA . PRO A 1 85 ? 20.262 1.382 -19.113 1.00 94.50 85 PRO A CA 1
ATOM 627 C C . PRO A 1 85 ? 20.616 2.460 -18.080 1.00 94.50 85 PRO A C 1
ATOM 629 O O . PRO A 1 85 ? 20.404 2.263 -16.883 1.00 94.50 85 PRO A O 1
ATOM 632 N N . THR A 1 86 ? 21.114 3.621 -18.508 1.00 95.81 86 THR A N 1
ATOM 633 C CA . THR A 1 86 ? 21.452 4.731 -17.606 1.00 95.81 86 THR A CA 1
ATOM 634 C C . THR A 1 86 ? 20.192 5.323 -16.986 1.00 95.81 86 THR A C 1
ATOM 636 O O . THR A 1 86 ? 20.161 5.608 -15.784 1.00 95.81 86 THR A O 1
ATOM 639 N N . VAL A 1 87 ? 19.139 5.493 -17.788 1.00 95.81 87 VAL A N 1
ATOM 640 C CA . VAL A 1 87 ? 17.841 5.995 -17.318 1.00 95.81 87 VAL A CA 1
ATOM 641 C C . VAL A 1 87 ? 17.174 4.967 -16.407 1.00 95.81 87 VAL A C 1
ATOM 643 O O . VAL A 1 87 ? 16.713 5.338 -15.325 1.00 95.81 87 VAL A O 1
ATOM 646 N N . ALA A 1 88 ? 17.205 3.684 -16.777 1.00 95.69 88 ALA A N 1
ATOM 647 C CA . ALA A 1 88 ? 16.657 2.598 -15.966 1.00 95.69 88 ALA A CA 1
ATOM 648 C C . ALA A 1 88 ? 17.324 2.512 -14.581 1.00 95.69 88 ALA A C 1
ATOM 650 O O . ALA A 1 88 ? 16.631 2.442 -13.563 1.00 95.69 88 ALA A O 1
ATOM 651 N N . VAL A 1 89 ? 18.660 2.591 -14.518 1.00 96.31 89 VAL A N 1
ATOM 652 C CA . VAL A 1 89 ? 19.406 2.581 -13.247 1.00 96.31 89 VAL A CA 1
ATOM 653 C C . VAL A 1 89 ? 19.076 3.810 -12.402 1.00 96.31 89 VAL A C 1
ATOM 655 O O . VAL A 1 89 ? 18.815 3.673 -11.207 1.00 96.31 89 VAL A O 1
ATOM 658 N N . ARG A 1 90 ? 19.040 5.009 -12.999 1.00 97.12 90 ARG A N 1
ATOM 659 C CA . ARG A 1 90 ? 18.666 6.238 -12.276 1.00 97.12 90 ARG A CA 1
ATOM 660 C C . ARG A 1 90 ? 17.269 6.124 -11.675 1.00 97.12 90 ARG A C 1
ATOM 662 O O . ARG A 1 90 ? 17.100 6.403 -10.490 1.00 97.12 90 ARG A O 1
ATOM 669 N N . PHE A 1 91 ? 16.293 5.686 -12.469 1.00 96.88 91 PHE A N 1
ATOM 670 C CA . PHE A 1 91 ? 14.932 5.451 -11.998 1.00 96.88 91 PHE A CA 1
ATOM 671 C C . PHE A 1 91 ? 14.907 4.451 -10.837 1.00 96.88 91 PHE A C 1
ATOM 673 O O . PHE A 1 91 ? 14.349 4.765 -9.789 1.00 96.88 91 PHE A O 1
ATOM 680 N N . ALA A 1 92 ? 15.561 3.294 -10.981 1.00 97.38 92 ALA A N 1
ATOM 681 C CA . ALA A 1 92 ? 15.589 2.266 -9.944 1.00 97.38 92 ALA A CA 1
ATOM 682 C C . ALA A 1 92 ? 16.172 2.792 -8.624 1.00 97.38 92 ALA A C 1
ATOM 684 O O . ALA A 1 92 ? 15.596 2.550 -7.564 1.00 97.38 92 ALA A O 1
ATOM 685 N N . VAL A 1 93 ? 17.264 3.564 -8.680 1.00 97.94 93 VAL A N 1
ATOM 686 C CA . VAL A 1 93 ? 17.858 4.195 -7.491 1.00 97.94 93 VAL A CA 1
ATOM 687 C C . VAL A 1 93 ? 16.860 5.139 -6.823 1.00 97.94 93 VAL A C 1
ATOM 689 O O . VAL A 1 93 ? 16.592 4.985 -5.633 1.00 97.94 93 VAL A O 1
ATOM 692 N N . PHE A 1 94 ? 16.254 6.072 -7.566 1.00 97.25 94 PHE A N 1
ATOM 693 C CA . PHE A 1 94 ? 15.269 6.997 -6.992 1.00 97.25 94 PHE A CA 1
ATOM 694 C C . PHE A 1 94 ? 14.036 6.276 -6.433 1.00 97.25 94 PHE A C 1
ATOM 696 O O . PHE A 1 94 ? 13.549 6.645 -5.365 1.00 97.25 94 PHE A O 1
ATOM 703 N N . HIS A 1 95 ? 13.556 5.236 -7.115 1.00 97.50 95 HIS A N 1
ATOM 704 C CA . HIS A 1 95 ? 12.380 4.454 -6.723 1.00 97.50 95 HIS A CA 1
ATOM 705 C C . HIS A 1 95 ? 12.623 3.603 -5.469 1.00 97.50 95 HIS A C 1
ATOM 707 O O . HIS A 1 95 ? 11.728 3.427 -4.644 1.00 97.50 95 HIS A O 1
ATOM 713 N N . ILE A 1 96 ? 13.843 3.095 -5.289 1.00 97.88 96 ILE A N 1
ATOM 714 C CA . ILE A 1 96 ? 14.261 2.395 -4.066 1.00 97.88 96 ILE A CA 1
ATOM 715 C C . ILE A 1 96 ? 14.466 3.392 -2.923 1.00 97.88 96 ILE A C 1
ATOM 717 O O . ILE A 1 96 ? 13.979 3.168 -1.813 1.00 97.88 96 ILE A O 1
ATOM 721 N N . CYS A 1 97 ? 15.135 4.518 -3.182 1.00 98.25 97 CYS A N 1
ATOM 722 C CA . CYS A 1 97 ? 15.314 5.572 -2.185 1.00 98.25 97 CYS A CA 1
ATOM 723 C C . CYS A 1 97 ? 13.970 6.114 -1.684 1.00 98.25 97 CYS A C 1
ATOM 725 O O . CYS A 1 97 ? 13.812 6.302 -0.477 1.00 98.25 97 CYS A O 1
ATOM 727 N N . SER A 1 98 ? 12.994 6.324 -2.574 1.00 97.06 98 SER A N 1
ATOM 728 C CA . SER A 1 98 ? 11.665 6.800 -2.184 1.00 97.06 98 SER A CA 1
ATOM 729 C C . SER A 1 98 ? 10.971 5.819 -1.238 1.00 97.06 98 SER A C 1
ATOM 731 O O . SER A 1 98 ? 10.468 6.253 -0.206 1.00 97.06 98 SER A O 1
ATOM 733 N N . LEU A 1 99 ? 11.039 4.506 -1.498 1.00 97.62 99 LEU A N 1
ATOM 734 C CA . LEU A 1 99 ? 10.489 3.483 -0.602 1.00 97.62 99 LEU A CA 1
ATOM 735 C C . LEU A 1 99 ? 11.105 3.558 0.800 1.00 97.62 99 LEU A C 1
ATOM 737 O O . LEU A 1 99 ? 10.377 3.591 1.793 1.00 97.62 99 LEU A O 1
ATOM 741 N N . PHE A 1 100 ? 12.436 3.613 0.893 1.00 97.94 100 PHE A N 1
ATOM 742 C CA . PHE A 1 100 ? 13.122 3.690 2.186 1.00 97.94 100 PHE A CA 1
ATOM 743 C C . PHE A 1 100 ? 12.779 4.968 2.949 1.00 97.94 100 PHE A C 1
ATOM 745 O O . PHE A 1 100 ? 12.540 4.912 4.159 1.00 97.94 100 PHE A O 1
ATOM 752 N N . ILE A 1 101 ? 12.712 6.105 2.252 1.00 98.31 101 ILE A N 1
ATOM 753 C CA . ILE A 1 101 ? 12.305 7.382 2.842 1.00 98.31 101 ILE A CA 1
ATOM 754 C C . ILE A 1 101 ? 10.862 7.285 3.350 1.00 98.31 101 ILE A C 1
ATOM 756 O O . ILE A 1 101 ? 10.602 7.643 4.498 1.00 98.31 101 ILE A O 1
ATOM 760 N N . THR A 1 102 ? 9.936 6.749 2.552 1.00 97.56 102 THR A N 1
ATOM 761 C CA . THR A 1 102 ? 8.529 6.583 2.940 1.00 97.56 102 THR A CA 1
ATOM 762 C C . THR A 1 102 ? 8.379 5.687 4.166 1.00 97.56 102 THR A C 1
ATOM 764 O O . THR A 1 102 ? 7.690 6.073 5.111 1.00 97.56 102 THR A O 1
ATOM 767 N N . ILE A 1 103 ? 9.047 4.530 4.201 1.00 97.44 103 ILE A N 1
ATOM 768 C CA . ILE A 1 103 ? 8.996 3.618 5.354 1.00 97.44 103 ILE A CA 1
ATOM 769 C C . ILE A 1 103 ? 9.565 4.309 6.597 1.00 97.44 103 ILE A C 1
ATOM 771 O O . ILE A 1 103 ? 8.902 4.338 7.633 1.00 97.44 103 ILE A O 1
ATOM 775 N N . SER A 1 104 ? 10.740 4.933 6.481 1.00 98.06 104 SER A N 1
ATOM 776 C CA . SER A 1 104 ? 11.404 5.607 7.604 1.00 98.06 104 SER A CA 1
ATOM 777 C C . SER A 1 104 ? 10.558 6.746 8.173 1.00 98.06 104 SER A C 1
ATOM 779 O O . SER A 1 104 ? 10.373 6.834 9.389 1.00 98.06 104 SER A O 1
ATOM 781 N N . LEU A 1 105 ? 9.997 7.592 7.304 1.00 98.31 105 LEU A N 1
ATOM 782 C CA . LEU A 1 105 ? 9.096 8.668 7.709 1.00 98.31 105 LEU A CA 1
ATOM 783 C C . LEU A 1 105 ? 7.823 8.110 8.349 1.00 98.31 105 LEU A C 1
ATOM 785 O O . LEU A 1 105 ? 7.452 8.554 9.430 1.00 98.31 105 LEU A O 1
ATOM 789 N N . SER A 1 106 ? 7.181 7.110 7.741 1.00 97.31 106 SER A N 1
ATOM 790 C CA . SER A 1 106 ? 5.943 6.533 8.281 1.00 97.31 106 SER A CA 1
ATOM 791 C C . SER A 1 106 ? 6.131 5.926 9.676 1.00 97.31 106 SER A C 1
ATOM 793 O O . SER A 1 106 ? 5.295 6.146 10.550 1.00 97.31 106 SER A O 1
ATOM 795 N N . LEU A 1 107 ? 7.255 5.242 9.918 1.00 96.75 107 LEU A N 1
ATOM 796 C CA . LEU A 1 107 ? 7.600 4.686 11.226 1.00 96.75 107 LEU A CA 1
ATOM 797 C C . LEU A 1 107 ? 7.885 5.792 12.242 1.00 96.75 107 LEU A C 1
ATOM 799 O O . LEU A 1 107 ? 7.355 5.759 13.351 1.00 96.75 107 LEU A O 1
ATOM 803 N N . SER A 1 108 ? 8.687 6.787 11.855 1.00 97.88 108 SER A N 1
ATOM 804 C CA . SER A 1 108 ? 9.096 7.875 12.749 1.00 97.88 108 SER A CA 1
ATOM 805 C C . SER A 1 108 ? 7.900 8.734 13.160 1.00 97.88 108 SER A C 1
ATOM 807 O O . SER A 1 108 ? 7.664 8.939 14.349 1.00 97.88 108 SER A O 1
ATOM 809 N N . LEU A 1 109 ? 7.103 9.193 12.190 1.00 98.12 109 LEU A N 1
ATOM 810 C CA . LEU A 1 109 ? 5.903 9.978 12.468 1.00 98.12 109 LEU A CA 1
ATOM 811 C C . LEU A 1 109 ? 4.841 9.145 13.188 1.00 98.12 109 LEU A C 1
ATOM 813 O O . LEU A 1 109 ? 4.257 9.636 14.147 1.00 98.12 109 LEU A O 1
ATOM 817 N N . GLY A 1 110 ? 4.624 7.887 12.792 1.00 96.75 110 GLY A N 1
ATOM 818 C CA . GLY A 1 110 ? 3.675 6.998 13.464 1.00 96.75 110 GLY A CA 1
ATOM 819 C C . GLY A 1 110 ? 4.018 6.779 14.939 1.00 96.75 110 GLY A C 1
ATOM 820 O O . GLY A 1 110 ? 3.129 6.843 15.789 1.00 96.75 110 GLY A O 1
ATOM 821 N N . LEU A 1 111 ? 5.303 6.601 15.262 1.00 96.81 111 LEU A N 1
ATOM 822 C CA . LEU A 1 111 ? 5.773 6.487 16.642 1.00 96.81 111 LEU A CA 1
ATOM 823 C C . LEU A 1 111 ? 5.553 7.788 17.421 1.00 96.81 111 LEU A C 1
ATOM 825 O O . LEU A 1 111 ? 5.008 7.750 18.523 1.00 96.81 111 LEU A O 1
ATOM 829 N N . ILE A 1 112 ? 5.931 8.934 16.847 1.00 97.69 112 ILE A N 1
ATOM 830 C CA . ILE A 1 112 ? 5.727 10.249 17.473 1.00 97.69 112 ILE A CA 1
ATOM 831 C C . ILE A 1 112 ? 4.238 10.478 17.749 1.00 97.69 112 ILE A C 1
ATOM 833 O O . ILE A 1 112 ? 3.863 10.801 18.876 1.00 97.69 112 ILE A O 1
ATOM 837 N N . THR A 1 113 ? 3.374 10.263 16.755 1.00 96.94 113 THR A N 1
ATOM 838 C CA . THR A 1 113 ? 1.922 10.392 16.908 1.00 96.94 113 THR A CA 1
ATOM 839 C C . THR A 1 113 ? 1.384 9.426 17.962 1.00 96.94 113 THR A C 1
ATOM 841 O O . THR A 1 113 ? 0.599 9.840 18.810 1.00 96.94 113 THR A O 1
ATOM 844 N N . GLY A 1 114 ? 1.833 8.168 17.972 1.00 94.88 114 GLY A N 1
ATOM 845 C CA . GLY A 1 114 ? 1.433 7.186 18.982 1.00 94.88 114 GLY A CA 1
ATOM 846 C C . GLY A 1 114 ? 1.806 7.608 20.407 1.00 94.88 114 GLY A C 1
ATOM 847 O O . GLY A 1 114 ? 0.979 7.512 21.315 1.00 94.88 114 GLY A O 1
ATOM 848 N N . LEU A 1 115 ? 3.016 8.142 20.605 1.00 95.06 115 LEU A N 1
ATOM 849 C CA . LEU A 1 115 ? 3.460 8.667 21.901 1.00 95.06 115 LEU A CA 1
ATOM 850 C C . LEU A 1 115 ? 2.643 9.891 22.335 1.00 95.06 115 LEU A C 1
ATOM 852 O O . LEU A 1 115 ? 2.257 9.979 23.500 1.00 95.06 115 LEU A O 1
ATOM 856 N N . LEU A 1 116 ? 2.335 10.803 21.408 1.00 96.19 116 LEU A N 1
ATOM 857 C CA . LEU A 1 116 ? 1.502 11.978 21.683 1.00 96.19 116 LEU A CA 1
ATOM 858 C C . LEU A 1 116 ? 0.070 11.593 22.079 1.00 96.19 116 LEU A C 1
ATOM 860 O O . LEU A 1 116 ? -0.475 12.167 23.023 1.00 96.19 116 LEU A O 1
ATOM 864 N N . LEU A 1 117 ? -0.530 10.613 21.395 1.00 94.38 117 LEU A N 1
ATOM 865 C CA . LEU A 1 117 ? -1.886 10.131 21.687 1.00 94.38 117 LEU A CA 1
ATOM 866 C C . LEU A 1 117 ? -1.977 9.370 23.014 1.00 94.38 117 LEU A C 1
ATOM 868 O O . LEU A 1 117 ? -3.044 9.328 23.621 1.00 94.38 117 LEU A O 1
ATOM 872 N N . LYS A 1 118 ? -0.861 8.822 23.508 1.00 91.06 118 LYS A N 1
ATOM 873 C CA . LYS A 1 118 ? -0.798 8.165 24.821 1.00 91.06 118 LYS A CA 1
ATOM 874 C C . LYS A 1 118 ? -0.894 9.153 25.994 1.00 91.06 118 LYS A C 1
ATOM 876 O O . LYS A 1 118 ? -1.039 8.734 27.140 1.00 91.06 118 LYS A O 1
ATOM 881 N N . TRP A 1 119 ? -0.819 10.463 25.750 1.00 93.62 119 TRP A N 1
ATOM 882 C CA . TRP A 1 119 ? -0.938 11.452 26.818 1.00 93.62 119 TRP A CA 1
ATOM 883 C C . TRP A 1 119 ? -2.371 11.496 27.382 1.00 93.62 119 TRP A C 1
ATOM 885 O O . TRP A 1 119 ? -3.334 11.753 26.666 1.00 93.62 119 TRP A O 1
ATOM 895 N N . ASN A 1 120 ? -2.506 11.351 28.704 1.00 87.38 120 ASN A N 1
ATOM 896 C CA . ASN A 1 120 ? -3.763 11.470 29.464 1.00 87.38 120 ASN A CA 1
ATOM 897 C C . ASN A 1 120 ? -4.580 12.755 29.216 1.00 87.38 120 ASN A C 1
ATOM 899 O O . ASN A 1 120 ? -5.758 12.795 29.570 1.00 87.38 120 ASN A O 1
ATOM 903 N N . PHE A 1 121 ? -3.990 13.793 28.613 1.00 93.81 121 PHE A N 1
ATOM 904 C CA . PHE A 1 121 ? -4.710 14.997 28.194 1.00 93.81 121 PHE A CA 1
ATOM 905 C C . PHE A 1 121 ? -5.909 14.665 27.286 1.00 93.81 121 PHE A C 1
ATOM 907 O O . PHE A 1 121 ? -6.965 15.280 27.418 1.00 93.81 121 PHE A O 1
ATOM 914 N N . TRP A 1 122 ? -5.775 13.644 26.432 1.00 91.19 122 TRP A N 1
ATOM 915 C CA . TRP A 1 122 ? -6.790 13.250 25.448 1.00 91.19 122 TRP A CA 1
ATOM 916 C C . TRP A 1 122 ? -7.932 12.395 26.010 1.00 91.19 122 TRP A C 1
ATOM 918 O O . TRP A 1 122 ? -8.879 12.126 25.279 1.00 91.19 122 TRP A O 1
ATOM 928 N N . ARG A 1 123 ? -7.859 11.969 27.282 1.00 88.31 123 ARG A N 1
ATOM 929 C CA . ARG A 1 123 ? -8.855 11.097 27.942 1.00 88.31 123 ARG A CA 1
ATOM 930 C C . ARG A 1 123 ? -9.270 9.897 27.062 1.00 88.31 123 ARG A C 1
ATOM 932 O O . ARG A 1 123 ? -10.446 9.783 26.714 1.00 88.31 123 ARG A O 1
ATOM 939 N N . PRO A 1 124 ? -8.322 9.021 26.673 1.00 87.94 124 PRO A N 1
ATOM 940 C CA . PRO A 1 124 ? -8.645 7.858 25.856 1.00 87.94 124 PRO A CA 1
ATOM 941 C C . PRO A 1 124 ? -9.659 6.946 26.573 1.00 87.94 124 PRO A C 1
ATOM 943 O O . PRO A 1 124 ? -9.678 6.903 27.809 1.00 87.94 124 PRO A O 1
ATOM 946 N N . PRO A 1 125 ? -10.502 6.218 25.820 1.00 86.56 125 PRO A N 1
ATOM 947 C CA . PRO A 1 125 ? -11.436 5.267 26.405 1.00 86.56 125 PRO A CA 1
ATOM 948 C C . PRO A 1 125 ? -10.671 4.159 27.133 1.00 86.56 125 PRO A C 1
ATOM 950 O O . PRO A 1 125 ? -9.549 3.814 26.766 1.00 86.56 125 PRO A O 1
ATOM 953 N N . GLN A 1 126 ? -11.289 3.593 28.168 1.00 85.94 126 GLN A N 1
ATOM 954 C CA . GLN A 1 126 ? -10.745 2.413 28.837 1.00 85.94 126 GLN A CA 1
ATOM 955 C C . GLN A 1 126 ? -10.729 1.222 27.870 1.00 85.94 126 GLN A C 1
ATOM 957 O O . GLN A 1 126 ? -11.623 1.091 27.035 1.00 85.94 126 GLN A O 1
ATOM 962 N N . ASP A 1 127 ? -9.756 0.322 28.014 1.00 86.56 127 ASP A N 1
ATOM 963 C CA . ASP A 1 127 ? -9.580 -0.811 27.093 1.00 86.56 127 ASP A CA 1
ATOM 964 C C . ASP A 1 127 ? -10.826 -1.714 27.009 1.00 86.56 127 ASP A C 1
ATOM 966 O O . ASP A 1 127 ? -11.191 -2.183 25.933 1.00 86.56 127 ASP A O 1
ATOM 970 N N . ASN A 1 128 ? -11.544 -1.894 28.124 1.00 86.75 128 ASN A N 1
ATOM 971 C CA . ASN A 1 128 ? -12.803 -2.653 28.191 1.00 86.75 128 ASN A CA 1
ATOM 972 C C . ASN A 1 128 ? -14.002 -1.948 27.525 1.00 86.75 128 ASN A C 1
ATOM 974 O O . ASN A 1 128 ? -15.055 -2.560 27.361 1.00 86.75 128 ASN A O 1
ATOM 978 N N . LYS A 1 129 ? -13.852 -0.668 27.178 1.00 87.12 129 LYS A N 1
ATOM 979 C CA . LYS A 1 129 ? -14.821 0.162 26.454 1.00 87.12 129 LYS A CA 1
ATOM 980 C C . LYS A 1 129 ? -14.404 0.411 25.005 1.00 87.12 129 LYS A C 1
ATOM 982 O O . LYS A 1 129 ? -15.072 1.151 24.288 1.00 87.12 129 LYS A O 1
ATOM 987 N N . CYS A 1 130 ? -13.313 -0.202 24.545 1.00 89.38 130 CYS A N 1
ATOM 988 C CA . CYS A 1 130 ? -12.944 -0.143 23.140 1.00 89.38 130 CYS A CA 1
ATOM 989 C C . CYS A 1 130 ? -14.025 -0.829 22.289 1.00 89.38 130 CYS A C 1
ATOM 991 O O . CYS A 1 130 ? -14.504 -1.907 22.639 1.00 89.38 130 CYS A O 1
ATOM 993 N N . PHE A 1 131 ? -14.405 -0.195 21.175 1.00 89.88 131 PHE A N 1
ATOM 994 C CA . PHE A 1 131 ? -15.511 -0.618 20.301 1.00 89.88 131 PHE A CA 1
ATOM 995 C C . PHE A 1 131 ? -16.915 -0.564 20.943 1.00 89.88 131 PHE A C 1
ATOM 997 O O . PHE A 1 131 ? -17.851 -1.130 20.380 1.00 89.88 131 PHE A O 1
ATOM 1004 N N . ASP A 1 132 ? -17.073 0.119 22.084 1.00 90.44 132 ASP A N 1
ATOM 1005 C CA . ASP A 1 132 ? -18.369 0.412 22.708 1.00 90.44 132 ASP A CA 1
ATOM 1006 C C . ASP A 1 132 ? -18.762 1.869 22.429 1.00 90.44 132 ASP A C 1
ATOM 1008 O O . ASP A 1 132 ? -18.223 2.805 23.026 1.00 90.44 132 ASP A O 1
ATOM 1012 N N . ASP A 1 133 ? -19.722 2.071 21.526 1.00 90.69 133 ASP A N 1
ATOM 1013 C CA . ASP A 1 133 ? -20.195 3.410 21.161 1.00 90.69 133 ASP A CA 1
ATOM 1014 C C . ASP A 1 133 ? -20.797 4.164 22.360 1.00 90.69 133 ASP A C 1
ATOM 1016 O O . ASP A 1 133 ? -20.777 5.397 22.375 1.00 90.69 133 ASP A O 1
ATOM 1020 N N . GLN A 1 134 ? -21.265 3.461 23.404 1.00 88.56 134 GLN A N 1
ATOM 1021 C CA . GLN A 1 134 ? -21.794 4.087 24.626 1.00 88.56 134 GLN A CA 1
ATOM 1022 C C . GLN A 1 134 ? -20.729 4.871 25.402 1.00 88.56 134 GLN A C 1
ATOM 1024 O O . GLN A 1 134 ? -21.069 5.673 26.269 1.00 88.56 134 GLN A O 1
ATOM 1029 N N . ALA A 1 135 ? -19.441 4.670 25.104 1.00 86.62 135 ALA A N 1
ATOM 1030 C CA . ALA A 1 135 ? -18.369 5.477 25.677 1.00 86.62 135 ALA A CA 1
ATOM 1031 C C . ALA A 1 135 ? -18.428 6.951 25.230 1.00 86.62 135 ALA A C 1
ATOM 1033 O O . ALA A 1 135 ? -17.899 7.813 25.931 1.00 86.62 135 ALA A O 1
ATOM 1034 N N . PHE A 1 136 ? -19.059 7.240 24.085 1.00 89.00 136 PHE A N 1
ATOM 1035 C CA . PHE A 1 136 ? -19.089 8.580 23.485 1.00 89.00 136 PHE A CA 1
ATOM 1036 C C . PHE A 1 136 ? -20.484 9.061 23.069 1.00 89.00 136 PHE A C 1
ATOM 1038 O O . PHE A 1 136 ? -20.675 10.267 22.924 1.00 89.00 136 PHE A O 1
ATOM 1045 N N . TRP A 1 137 ? -21.449 8.157 22.879 1.00 90.12 137 TRP A N 1
ATOM 1046 C CA . TRP A 1 137 ? -22.783 8.477 22.371 1.00 90.12 137 TRP A CA 1
ATOM 1047 C C . TRP A 1 137 ? -23.883 8.084 23.357 1.00 90.12 137 TRP A C 1
ATOM 1049 O O . TRP A 1 137 ? -23.832 7.027 23.987 1.00 90.12 137 TRP A O 1
ATOM 1059 N N . GLU A 1 138 ? -24.915 8.922 23.453 1.00 86.62 138 GLU A N 1
ATOM 1060 C CA . GLU A 1 138 ? -26.131 8.610 24.202 1.00 86.62 138 GLU A CA 1
ATOM 1061 C C . GLU A 1 138 ? -27.053 7.710 23.373 1.00 86.62 138 GLU A C 1
ATOM 1063 O O . GLU A 1 138 ? -27.299 7.967 22.193 1.00 86.62 138 GLU A O 1
ATOM 1068 N N . PHE A 1 139 ? -27.604 6.670 24.002 1.00 84.81 139 PHE A N 1
ATOM 1069 C CA . PHE A 1 139 ? -28.556 5.767 23.360 1.00 84.81 139 PHE A CA 1
ATOM 1070 C C . PHE A 1 139 ? -29.938 5.892 24.020 1.00 84.81 139 PHE A C 1
ATOM 1072 O O . PHE A 1 139 ? -30.037 5.747 25.239 1.00 84.81 139 PHE A O 1
ATOM 1079 N N . PRO A 1 140 ? -31.020 6.113 23.243 1.00 76.12 140 PRO A N 1
ATOM 1080 C CA . PRO A 1 140 ? -32.369 6.339 23.779 1.00 76.12 140 PRO A CA 1
ATOM 1081 C C . PRO A 1 140 ? -32.953 5.122 24.515 1.00 76.12 140 PRO A C 1
ATOM 1083 O O . PRO A 1 140 ? -33.877 5.251 25.312 1.00 76.12 140 PRO A O 1
ATOM 1086 N N . HIS A 1 141 ? -32.413 3.934 24.262 1.00 74.00 141 HIS A N 1
ATOM 1087 C CA . HIS A 1 141 ? -32.632 2.720 25.035 1.00 74.00 141 HIS A CA 1
ATOM 1088 C C . HIS A 1 141 ? -31.268 2.059 25.196 1.00 74.00 141 HIS A C 1
ATOM 1090 O O . HIS A 1 141 ? -30.572 1.818 24.210 1.00 74.00 141 HIS A O 1
ATOM 1096 N N . LEU A 1 142 ? -30.863 1.786 26.435 1.00 64.50 142 LEU A N 1
ATOM 1097 C CA . LEU A 1 142 ? -29.623 1.065 26.672 1.00 64.50 142 LEU A CA 1
ATOM 1098 C C . LEU A 1 142 ? -29.744 -0.316 26.013 1.00 64.50 142 LEU A C 1
ATOM 1100 O O . LEU A 1 142 ? -30.611 -1.111 26.383 1.00 64.50 142 LEU A O 1
ATOM 1104 N N . ALA A 1 143 ? -28.859 -0.626 25.067 1.00 61.94 143 ALA A N 1
ATOM 1105 C CA . ALA A 1 143 ? -28.648 -1.990 24.597 1.00 61.94 143 ALA A CA 1
ATOM 1106 C C . ALA A 1 143 ? -27.924 -2.782 25.702 1.00 61.94 143 ALA A C 1
ATOM 1108 O O . ALA A 1 143 ? -26.775 -3.186 25.553 1.00 61.94 143 ALA A O 1
ATOM 1109 N N . VAL A 1 144 ? -28.553 -2.933 26.871 1.00 60.59 144 VAL A N 1
ATOM 1110 C CA . VAL A 1 144 ? -27.993 -3.722 27.967 1.00 60.59 144 VAL A CA 1
ATOM 1111 C C . VAL A 1 144 ? -28.182 -5.186 27.597 1.00 60.59 144 VAL A C 1
ATOM 1113 O O . VAL A 1 144 ? -29.294 -5.713 27.670 1.00 60.59 144 VAL A O 1
ATOM 1116 N N . ARG A 1 145 ? -27.099 -5.881 27.254 1.00 54.25 145 ARG A N 1
ATOM 1117 C CA . ARG A 1 145 ? -26.994 -7.273 27.689 1.00 54.25 145 ARG A CA 1
ATOM 1118 C C . ARG A 1 145 ? -26.295 -7.230 29.043 1.00 54.25 145 ARG A C 1
ATOM 1120 O O . ARG A 1 145 ? -25.170 -6.747 29.118 1.00 54.25 145 ARG A O 1
ATOM 1127 N N . LYS A 1 146 ? -27.033 -7.603 30.093 1.00 44.78 146 LYS A N 1
ATOM 1128 C CA . LYS A 1 146 ? -26.477 -7.828 31.432 1.00 44.78 146 LYS A CA 1
ATOM 1129 C C . LYS A 1 146 ? -25.361 -8.862 31.366 1.00 44.78 146 LYS A C 1
ATOM 1131 O O . LYS A 1 146 ? -25.497 -9.788 30.532 1.00 44.78 146 LYS A O 1
#

pLDDT: mean 92.55, std 8.57, range [44.78, 98.38]

Organism: NCBI:txid230148

Radius of gyration: 20.4 Å; chains: 1; bounding box: 54×30×55 Å